Protein AF-A0A3P7JJQ9-F1 (afdb_monomer)

Solvent-accessible surface area (backbone atoms only — not comparable to full-atom values): 7949 Å² total; per-residue (Å²): 134,86,80,77,72,86,76,79,72,86,82,55,101,64,44,62,43,69,58,76,64,72,51,74,69,68,49,65,82,84,61,69,55,42,65,50,79,58,50,71,45,66,34,44,52,58,37,65,70,33,50,56,73,70,51,25,70,28,27,28,33,42,35,43,26,42,25,43,27,50,48,69,66,74,40,22,61,24,64,25,49,46,30,27,35,44,35,40,25,38,24,44,27,41,55,60,54,66,60,49,40,66,70,32,63,13,21,71,52,24,41,33,42,33,36,22,57,34,51,64,46,75,81,38,54,70,58,65,62,30,54,63,54,32,71,54,45,42,73,93,40,50,34,65,58,76,129

Foldseek 3Di:
DDDDDPDPPPPDPADEQAPPPVCVVVPPPDDQPAEDADEQDAHQAYDQVSDDDRQLVRYAYYHHHHYAHQAQHPHNQLSNQRHAEYAHEQYAHAAQPLCSNVSRNCLQRHQAYAHENYNYDVVRCPNVSSNVSNVNHDPVRYHNYDD

Nearest PDB structures (foldseek):
  8wvu-assembly1_A  TM=7.953E-01  e=1.417E-03  Homo sapiens
  1sq0-assembly1_B  TM=8.381E-01  e=1.220E-02  Homo sapiens
  6nig-assembly1_B  TM=8.076E-01  e=3.685E-02  Homo sapiens
  2xot-assembly1_B  TM=7.564E-01  e=2.755E-02  Mus musculus
  6nig-assembly1_A  TM=8.019E-01  e=1.250E-01  Homo sapiens

Organism: Strongylus vulgaris (NCBI:txid40348)

Secondary structure (DSSP, 8-state):
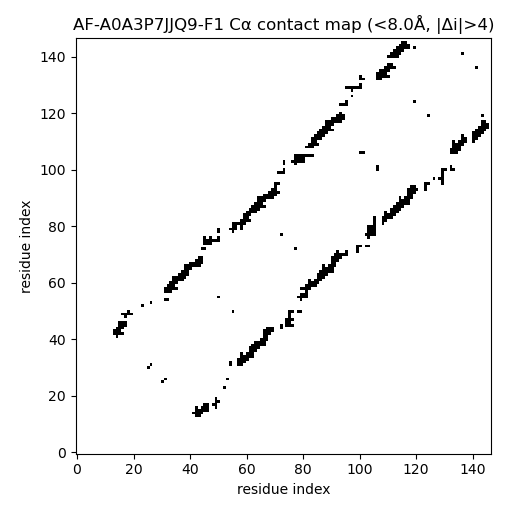---------TTSS--EE---S-HHHHSTTS----EEE-TTS---EE-TTSS-TTHHHH--EEE--SS---S---SSGGG-TT--EEE-TTS------TTTTTT-TTTTT--EEE-TTS---GGGGS-GGGGTT-TT--GGGEE-S--

Structure (mmCIF, N/CA/C/O backbone):
data_AF-A0A3P7JJQ9-F1
#
_entry.id   AF-A0A3P7JJQ9-F1
#
loop_
_atom_site.group_PDB
_atom_site.id
_atom_site.type_symbol
_atom_site.label_atom_id
_atom_site.label_alt_id
_atom_site.label_comp_id
_atom_site.label_asym_id
_atom_site.label_entity_id
_atom_site.label_seq_id
_atom_site.pdbx_PDB_ins_code
_atom_site.Cartn_x
_atom_site.Cartn_y
_atom_site.Cartn_z
_atom_site.occupancy
_atom_site.B_iso_or_equiv
_atom_site.auth_seq_id
_atom_site.auth_comp_id
_atom_site.auth_asym_id
_atom_site.auth_atom_id
_atom_site.pdbx_PDB_model_num
ATOM 1 N N . MET A 1 1 ? -21.388 35.802 3.018 1.00 39.97 1 MET A N 1
ATOM 2 C CA . MET A 1 1 ? -19.991 35.361 2.848 1.00 39.97 1 MET A CA 1
ATOM 3 C C . MET A 1 1 ? -20.098 34.037 2.115 1.00 39.97 1 MET A C 1
ATOM 5 O O . MET A 1 1 ? -20.552 33.072 2.714 1.00 39.97 1 MET A O 1
ATOM 9 N N . GLU A 1 2 ? -19.934 34.063 0.793 1.00 31.53 2 GLU A N 1
ATOM 10 C CA . GLU A 1 2 ? -20.119 32.886 -0.066 1.00 31.53 2 GLU A CA 1
ATOM 11 C C . GLU A 1 2 ? -19.040 31.851 0.246 1.00 31.53 2 GLU A C 1
ATOM 13 O O . GLU A 1 2 ? -17.850 32.157 0.233 1.00 31.53 2 GLU A O 1
ATOM 18 N N . LEU A 1 3 ? -19.472 30.635 0.571 1.00 31.16 3 LEU A N 1
ATOM 19 C CA . LEU A 1 3 ? -18.601 29.474 0.659 1.00 31.16 3 LEU A CA 1
ATOM 20 C C . LEU A 1 3 ? -18.383 28.989 -0.774 1.00 31.16 3 LEU A C 1
ATOM 22 O O . LEU A 1 3 ? -19.272 28.378 -1.365 1.00 31.16 3 LEU A O 1
ATOM 26 N N . THR A 1 4 ? -17.227 29.298 -1.351 1.00 34.28 4 THR A N 1
ATOM 27 C CA . THR A 1 4 ? -16.803 28.721 -2.628 1.00 34.28 4 THR A CA 1
ATOM 28 C C . THR A 1 4 ? -16.591 27.222 -2.429 1.00 34.28 4 THR A C 1
ATOM 30 O O . THR A 1 4 ? -15.776 26.815 -1.599 1.00 34.28 4 THR A O 1
ATOM 33 N N . GLN A 1 5 ? -17.357 26.402 -3.152 1.00 32.19 5 GLN A N 1
ATOM 34 C CA . GLN A 1 5 ? -17.098 24.966 -3.268 1.00 32.19 5 GLN A CA 1
ATOM 35 C C . GLN A 1 5 ? -15.655 24.747 -3.755 1.00 32.19 5 GLN A C 1
ATOM 37 O O . GLN A 1 5 ? -15.183 25.541 -4.570 1.00 32.19 5 GLN A O 1
ATOM 42 N N . PRO A 1 6 ? -14.947 23.700 -3.295 1.00 40.69 6 PRO A N 1
ATOM 43 C CA . PRO A 1 6 ? -13.678 23.333 -3.906 1.00 40.69 6 PRO A CA 1
ATOM 44 C C . PRO A 1 6 ? -13.944 22.925 -5.361 1.00 40.69 6 PRO A C 1
ATOM 46 O O . PRO A 1 6 ? -14.633 21.936 -5.622 1.00 40.69 6 PRO A O 1
ATOM 49 N N . GLU A 1 7 ? -13.453 23.732 -6.302 1.00 36.56 7 GLU A N 1
ATOM 50 C CA . GLU A 1 7 ? -13.439 23.403 -7.724 1.00 36.56 7 GLU A CA 1
ATOM 51 C C . GLU A 1 7 ? -12.550 22.172 -7.927 1.00 36.56 7 GLU A C 1
ATOM 53 O O . GLU A 1 7 ? -11.353 22.192 -7.652 1.00 36.56 7 GLU A O 1
ATOM 58 N N . LEU A 1 8 ? -13.152 21.083 -8.407 1.00 42.22 8 LEU A N 1
ATOM 59 C CA . LEU A 1 8 ? -12.417 20.005 -9.054 1.00 42.22 8 LEU A CA 1
ATOM 60 C C . LEU A 1 8 ? -11.794 20.606 -10.317 1.00 42.22 8 LEU A C 1
ATOM 62 O O . LEU A 1 8 ? -12.509 20.845 -11.291 1.00 42.22 8 LEU A O 1
ATOM 66 N N . ASP A 1 9 ? -10.490 20.880 -10.292 1.00 41.31 9 ASP A N 1
ATOM 67 C CA . ASP A 1 9 ? -9.759 21.348 -11.468 1.00 41.31 9 ASP A CA 1
ATOM 68 C C . ASP A 1 9 ? -9.730 20.227 -12.519 1.00 41.31 9 ASP A C 1
ATOM 70 O O . ASP A 1 9 ? -8.882 19.332 -12.523 1.00 41.31 9 ASP A O 1
ATOM 74 N N . ALA A 1 10 ? -10.735 20.239 -13.391 1.00 42.50 10 ALA A N 1
ATOM 75 C CA . ALA A 1 10 ? -10.948 19.256 -14.444 1.00 42.50 10 ALA A CA 1
ATOM 76 C C . ALA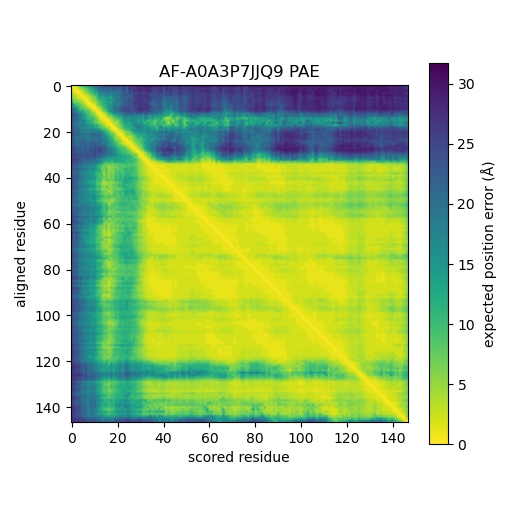 A 1 10 ? -9.936 19.377 -15.603 1.00 42.50 10 ALA A C 1
ATOM 78 O O . ALA A 1 10 ? -10.091 18.676 -16.602 1.00 42.50 10 ALA A O 1
ATOM 79 N N . ASN A 1 11 ? -8.918 20.242 -15.488 1.00 36.38 11 ASN A N 1
ATOM 80 C CA . ASN A 1 11 ? -7.997 20.583 -16.576 1.00 36.38 11 ASN A CA 1
ATOM 81 C C . ASN A 1 11 ? -6.523 20.218 -16.338 1.00 36.38 11 ASN A C 1
ATOM 83 O O . ASN A 1 11 ? -5.662 20.653 -17.103 1.00 36.38 11 ASN A O 1
ATOM 87 N N . SER A 1 12 ? -6.206 19.368 -15.359 1.00 46.06 12 SER A N 1
ATOM 88 C CA . SER A 1 12 ? -4.910 18.682 -15.342 1.00 46.06 12 SER A CA 1
ATOM 89 C C . SER A 1 12 ? -5.113 17.195 -15.622 1.00 46.06 12 SER A C 1
ATOM 91 O O . SER A 1 12 ? -5.907 16.528 -14.964 1.00 46.06 12 SER A O 1
ATOM 93 N N . ASP A 1 13 ? -4.376 16.641 -16.588 1.00 49.84 13 ASP A N 1
ATOM 94 C CA . ASP A 1 13 ? -4.391 15.208 -16.939 1.00 49.84 13 ASP A CA 1
ATOM 95 C C . ASP A 1 13 ? -3.979 14.278 -15.769 1.00 49.84 13 ASP A C 1
ATOM 97 O O . ASP A 1 13 ? -3.879 13.059 -15.932 1.00 49.84 13 ASP A O 1
ATOM 101 N N . THR A 1 14 ? -3.735 14.831 -14.576 1.00 48.91 14 THR A N 1
ATOM 102 C CA . THR A 1 14 ? -3.292 14.137 -13.369 1.00 48.91 14 THR A CA 1
ATOM 103 C C . THR A 1 14 ? -4.363 14.266 -12.284 1.00 48.91 14 THR A C 1
ATOM 105 O O . THR A 1 14 ? -4.425 15.265 -11.578 1.00 48.91 14 THR A O 1
ATOM 108 N N . GLN A 1 15 ? -5.201 13.240 -12.103 1.00 56.25 15 GLN A N 1
ATOM 109 C CA . GLN A 1 15 ? -6.069 13.176 -10.923 1.00 56.25 15 GLN A CA 1
ATOM 110 C C . GLN A 1 15 ? -5.233 12.834 -9.682 1.00 56.25 15 GLN A C 1
ATOM 112 O O . GLN A 1 15 ? -4.649 11.745 -9.595 1.00 56.25 15 GLN A O 1
ATOM 117 N N . PHE A 1 16 ? -5.207 13.754 -8.720 1.00 54.91 16 PHE A N 1
ATOM 118 C CA . PHE A 1 16 ? -4.694 13.534 -7.371 1.00 54.91 16 PHE A CA 1
ATOM 119 C C . PHE A 1 16 ? -5.842 13.114 -6.456 1.00 54.91 16 PHE A C 1
ATOM 121 O O . PHE A 1 16 ? -6.969 13.596 -6.581 1.00 54.91 16 PHE A O 1
ATOM 128 N N . LEU A 1 17 ? -5.563 12.217 -5.511 1.00 59.94 17 LEU A N 1
ATOM 129 C CA . LEU A 1 17 ? -6.495 11.988 -4.416 1.00 59.94 17 LEU A CA 1
ATOM 130 C C . LEU A 1 17 ? -6.377 13.147 -3.423 1.00 59.94 17 LEU A C 1
ATOM 132 O O . LEU A 1 17 ? -5.509 13.122 -2.555 1.00 59.94 17 LEU A O 1
ATOM 136 N N . GLU A 1 18 ? -7.280 14.116 -3.509 1.00 52.38 18 GLU A N 1
ATOM 137 C CA . GLU A 1 18 ? -7.574 15.013 -2.396 1.00 52.38 18 GLU A CA 1
ATOM 138 C C . GLU A 1 18 ? -8.748 14.436 -1.608 1.00 52.38 18 GLU A C 1
ATOM 140 O O . GLU A 1 18 ? -9.910 14.575 -1.995 1.00 52.38 18 GLU A O 1
ATOM 145 N N . VAL A 1 19 ? -8.488 13.803 -0.462 1.00 53.62 19 VAL A N 1
ATOM 146 C CA . VAL A 1 19 ? -9.564 13.560 0.512 1.00 53.62 19 VAL A CA 1
ATOM 147 C C . VAL A 1 19 ? -9.815 14.865 1.278 1.00 53.62 19 VAL A C 1
ATOM 149 O O . VAL A 1 19 ? -9.681 14.940 2.494 1.00 53.62 19 VAL A O 1
ATOM 152 N N . SER A 1 20 ? -10.209 15.910 0.546 1.00 39.38 20 SER A N 1
ATOM 153 C CA . SER A 1 20 ? -10.809 17.140 1.081 1.00 39.38 20 SER A CA 1
ATOM 154 C C . SER A 1 20 ? -12.303 16.944 1.358 1.00 39.38 20 SER A C 1
ATOM 156 O O . SER A 1 20 ? -13.061 17.905 1.489 1.00 39.38 20 SER A O 1
ATOM 158 N N . LEU A 1 21 ? -12.759 15.688 1.458 1.00 42.97 21 LEU A N 1
ATOM 159 C CA . LEU A 1 21 ? -14.057 15.402 2.043 1.00 42.97 21 LEU A CA 1
ATOM 160 C C . LEU A 1 21 ? -14.053 16.019 3.439 1.00 42.97 21 LEU A C 1
ATOM 162 O O . LEU A 1 21 ? -13.103 15.862 4.205 1.00 42.97 21 LEU A O 1
ATOM 166 N N . ASN A 1 22 ? -15.129 16.716 3.772 1.00 38.44 22 ASN A N 1
ATOM 167 C CA . ASN A 1 22 ? -15.387 17.300 5.081 1.00 38.44 22 ASN A CA 1
ATOM 168 C C . ASN A 1 22 ? -15.622 16.182 6.131 1.00 38.44 22 ASN A C 1
ATOM 170 O O . ASN A 1 22 ? -16.574 16.210 6.903 1.00 38.44 22 ASN A O 1
ATOM 174 N N . VAL A 1 23 ? -14.770 15.143 6.157 1.00 47.34 23 VAL A N 1
ATOM 175 C CA . VAL A 1 23 ? -14.855 13.975 7.043 1.00 47.34 23 VAL A CA 1
ATOM 176 C C . VAL A 1 23 ? -14.715 14.403 8.502 1.00 47.34 23 VAL A C 1
ATOM 178 O O . VAL A 1 23 ? -15.157 13.684 9.388 1.00 47.34 23 VAL A O 1
ATOM 181 N N . LYS A 1 24 ? -14.180 15.605 8.771 1.00 45.78 24 LYS A N 1
ATOM 182 C CA . LYS A 1 24 ? -14.221 16.217 10.105 1.00 45.78 24 LYS A CA 1
ATOM 183 C C . LYS A 1 24 ? -15.630 16.218 10.694 1.00 45.78 24 LYS A C 1
ATOM 185 O O . LYS A 1 24 ? -15.736 15.995 11.889 1.00 45.78 24 LYS A O 1
ATOM 190 N N . GLU A 1 25 ? -16.672 16.404 9.883 1.00 44.38 25 GLU A N 1
ATOM 191 C CA . GLU A 1 25 ? -18.066 16.462 10.341 1.00 44.38 25 GLU A CA 1
ATOM 192 C C . GLU A 1 25 ? -18.667 15.066 10.591 1.00 44.38 25 GLU A C 1
ATOM 194 O O . GLU A 1 25 ? -19.460 14.890 11.509 1.00 44.38 25 GLU A O 1
ATOM 199 N N . TYR A 1 26 ? -18.208 14.045 9.856 1.00 43.44 26 TYR A N 1
ATOM 200 C CA . TYR A 1 26 ? -18.639 12.647 10.021 1.00 43.44 26 TYR A CA 1
ATOM 201 C C . TYR A 1 26 ? -17.835 11.862 11.067 1.00 43.44 26 TYR A C 1
ATOM 203 O O . TYR A 1 26 ? -18.270 10.794 11.496 1.00 43.44 26 TYR A O 1
ATOM 211 N N . ILE A 1 27 ? -16.668 12.365 11.484 1.00 48.91 27 ILE A N 1
ATOM 212 C CA . ILE A 1 27 ? -15.853 11.735 12.533 1.00 48.91 27 ILE A CA 1
ATOM 213 C C . ILE A 1 27 ? -16.138 12.331 13.922 1.00 48.91 27 ILE A C 1
ATOM 215 O O . ILE A 1 27 ? -15.679 11.805 14.941 1.00 48.91 27 ILE A O 1
ATOM 219 N N . VAL A 1 28 ? -16.951 13.389 14.017 1.00 47.81 28 VAL A N 1
ATOM 220 C CA . VAL A 1 28 ? -17.455 13.815 15.325 1.00 4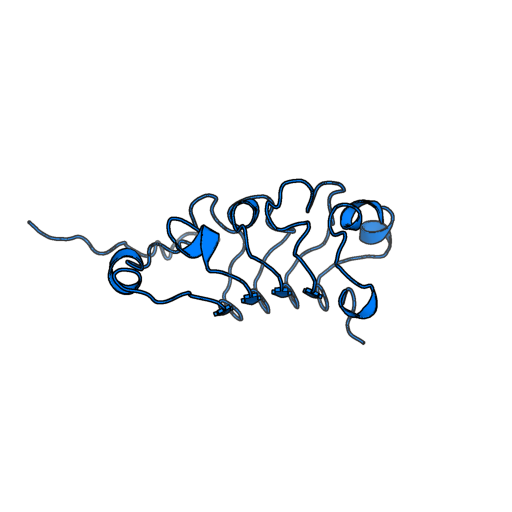7.81 28 VAL A CA 1
ATOM 221 C C . VAL A 1 28 ? -18.450 12.753 15.812 1.00 47.81 28 VAL A C 1
ATOM 223 O O . VAL A 1 28 ? -19.529 12.604 15.256 1.00 47.81 28 VAL A O 1
ATOM 226 N N . ALA A 1 29 ? -18.047 12.023 16.858 1.00 46.28 29 ALA A N 1
ATOM 227 C CA . ALA A 1 29 ? -18.762 10.947 17.558 1.00 46.28 29 ALA A CA 1
ATOM 228 C C . ALA A 1 29 ? -18.650 9.519 16.969 1.00 46.28 29 ALA A C 1
ATOM 230 O O . ALA A 1 29 ? -19.626 8.906 16.553 1.00 46.28 29 ALA A O 1
ATOM 231 N N . GLY A 1 30 ? -17.456 8.919 17.075 1.00 50.09 30 GLY A N 1
ATOM 232 C CA . GLY A 1 30 ? -17.346 7.477 17.363 1.00 50.09 30 GLY A CA 1
ATOM 233 C C . GLY A 1 30 ? -17.274 6.501 16.184 1.00 50.09 30 GLY A C 1
ATOM 234 O O . GLY A 1 30 ? -17.251 5.295 16.423 1.00 50.09 30 GLY A O 1
ATOM 235 N N . PHE A 1 31 ? -17.186 6.968 14.937 1.00 52.66 31 PHE A N 1
ATOM 236 C CA . PHE A 1 31 ? -17.045 6.075 13.783 1.00 52.66 31 PHE A CA 1
ATOM 237 C C . PHE A 1 31 ? -15.577 5.853 13.400 1.00 52.66 31 PHE A C 1
ATOM 239 O O . PHE A 1 31 ? -14.876 6.756 12.947 1.00 52.66 31 PHE A O 1
ATOM 246 N N . THR A 1 32 ? -15.107 4.616 13.562 1.00 62.28 32 THR A N 1
ATOM 247 C CA . THR A 1 32 ? -13.830 4.137 13.022 1.00 62.28 32 THR A CA 1
ATOM 248 C C . THR A 1 32 ? -14.032 3.764 11.552 1.00 62.28 32 THR A C 1
ATOM 250 O O . THR A 1 32 ? -14.723 2.789 11.252 1.00 62.28 32 THR A O 1
ATOM 253 N N . ILE A 1 33 ? -13.439 4.509 10.615 1.00 65.25 33 ILE A N 1
ATOM 254 C CA . ILE A 1 33 ? -13.436 4.108 9.201 1.00 65.25 33 ILE A CA 1
ATOM 255 C C . ILE A 1 33 ? -12.391 3.009 9.033 1.00 65.25 33 ILE A C 1
ATOM 257 O O . ILE A 1 33 ? -11.216 3.281 8.837 1.00 65.25 33 ILE A O 1
ATOM 261 N N . LEU A 1 34 ? -12.828 1.755 9.123 1.00 84.19 34 LEU A N 1
ATOM 262 C CA . LEU A 1 34 ? -11.940 0.595 9.023 1.00 84.19 34 LEU A CA 1
ATOM 263 C C . LEU A 1 34 ? -11.510 0.306 7.584 1.00 84.19 34 LEU A C 1
ATOM 265 O O . LEU A 1 34 ? -10.416 -0.206 7.365 1.00 84.19 34 LEU A O 1
ATOM 269 N N . ARG A 1 35 ? -12.356 0.619 6.600 1.00 89.94 35 ARG A N 1
ATOM 270 C CA . ARG A 1 35 ? -12.100 0.332 5.188 1.00 89.94 35 ARG A CA 1
ATOM 271 C C . ARG A 1 35 ? -12.468 1.523 4.317 1.00 89.94 35 ARG A C 1
ATOM 273 O O . ARG A 1 35 ? -13.590 2.013 4.398 1.00 89.94 35 ARG A O 1
ATOM 280 N N . LEU A 1 36 ? -11.548 1.919 3.444 1.00 88.75 36 LEU A N 1
ATOM 281 C CA . LEU A 1 36 ? -11.764 2.926 2.412 1.00 88.75 36 LEU A CA 1
ATOM 282 C C . LEU A 1 36 ? -11.596 2.285 1.034 1.00 88.75 36 LEU A C 1
ATOM 284 O O . LEU A 1 36 ? -10.620 1.576 0.779 1.00 88.75 36 LEU A O 1
ATOM 288 N N . VAL A 1 37 ? -12.568 2.525 0.156 1.00 90.38 37 VAL A N 1
ATOM 289 C CA . VAL A 1 37 ? -12.613 1.966 -1.196 1.00 90.38 37 VAL A CA 1
ATOM 290 C C . VAL A 1 37 ? -12.550 3.105 -2.205 1.00 90.38 37 VAL A C 1
ATOM 292 O O . VAL A 1 37 ? -13.459 3.925 -2.267 1.00 90.38 37 VAL A O 1
ATOM 295 N N . LEU A 1 38 ? -11.458 3.151 -2.967 1.00 91.25 38 LEU A N 1
ATOM 296 C CA . LEU A 1 38 ? -11.149 4.154 -3.993 1.00 91.25 38 LEU A CA 1
ATOM 297 C C . LEU A 1 38 ? -10.777 3.484 -5.324 1.00 91.25 38 LEU A C 1
ATOM 299 O O . LEU A 1 38 ? -10.054 4.053 -6.148 1.00 91.25 38 LEU A O 1
ATOM 303 N N . ASN A 1 39 ? -11.226 2.248 -5.530 1.00 91.50 39 ASN A N 1
ATOM 304 C CA . ASN A 1 39 ? -10.924 1.498 -6.736 1.00 91.50 39 ASN A CA 1
ATOM 305 C C . ASN A 1 39 ? -11.660 2.054 -7.963 1.00 91.50 39 ASN A C 1
ATOM 307 O O . ASN A 1 39 ? -12.702 2.694 -7.830 1.00 91.50 39 ASN A O 1
ATOM 311 N N . ARG A 1 40 ? -11.138 1.762 -9.162 1.00 91.94 40 ARG A N 1
ATOM 312 C CA . ARG A 1 40 ? -11.717 2.192 -10.453 1.00 91.94 40 ARG A CA 1
ATOM 313 C C . ARG A 1 40 ? -11.822 3.712 -10.608 1.00 91.94 40 ARG A C 1
ATOM 315 O O . ARG A 1 40 ? -12.775 4.213 -11.200 1.00 91.94 40 ARG A O 1
ATOM 322 N N . ASN A 1 41 ? -10.827 4.425 -10.095 1.00 89.88 41 ASN A N 1
ATOM 323 C CA . ASN A 1 41 ? -10.615 5.841 -10.382 1.00 89.88 41 ASN A CA 1
ATOM 324 C C . ASN A 1 41 ? -9.429 5.995 -11.346 1.00 89.88 41 ASN A C 1
ATOM 326 O O . ASN A 1 41 ? -8.909 5.013 -11.878 1.00 89.88 41 ASN A O 1
ATOM 330 N N . THR A 1 42 ? -8.999 7.230 -11.611 1.00 93.25 42 THR A N 1
ATOM 331 C CA . THR A 1 42 ? -7.842 7.480 -12.487 1.00 93.25 42 THR A CA 1
ATOM 332 C C . THR A 1 42 ? -6.626 8.024 -11.741 1.00 93.25 42 THR A C 1
ATOM 334 O O . THR A 1 42 ? -5.750 8.629 -12.359 1.00 93.25 42 THR A O 1
ATOM 337 N N . LEU A 1 43 ? -6.540 7.748 -10.432 1.00 91.94 43 LEU A N 1
ATOM 338 C CA . LEU A 1 43 ? -5.496 8.259 -9.541 1.00 91.94 43 LEU A CA 1
ATOM 339 C C . LEU A 1 43 ? -4.104 7.885 -10.049 1.00 91.94 43 LEU A C 1
ATOM 341 O O . LEU A 1 43 ? -3.814 6.707 -10.269 1.00 91.94 43 LEU A O 1
ATOM 345 N N . GLN A 1 44 ? -3.242 8.884 -10.209 1.00 93.38 44 GLN A N 1
ATOM 346 C CA . GLN A 1 44 ? -1.845 8.694 -10.626 1.00 93.38 44 GLN A CA 1
ATOM 347 C C . GLN A 1 44 ? -0.868 8.817 -9.453 1.00 93.38 44 GLN A C 1
ATOM 349 O O . GLN A 1 44 ? 0.224 8.245 -9.481 1.00 93.38 44 GLN A O 1
ATOM 354 N N . SER A 1 45 ? -1.294 9.508 -8.399 1.00 89.81 45 SER A N 1
ATOM 355 C CA . SER A 1 45 ? -0.543 9.785 -7.180 1.00 89.81 45 SER A CA 1
ATOM 356 C C . SER A 1 45 ? -1.501 9.959 -5.996 1.00 89.81 45 SER A C 1
ATOM 358 O O . SER A 1 45 ? -2.720 10.076 -6.154 1.00 89.81 45 SER A O 1
ATOM 360 N N . ILE A 1 46 ? -0.937 9.948 -4.791 1.00 89.25 46 ILE A N 1
ATOM 361 C CA . ILE A 1 46 ? -1.644 10.214 -3.538 1.00 89.25 46 ILE A CA 1
ATOM 362 C C . ILE A 1 46 ? -0.926 11.381 -2.880 1.00 89.25 46 ILE A C 1
ATOM 364 O O . ILE A 1 46 ? 0.286 11.305 -2.691 1.00 89.25 46 ILE A O 1
ATOM 368 N N . ASP A 1 47 ? -1.665 12.441 -2.564 1.00 85.56 47 ASP A N 1
ATOM 369 C CA . ASP A 1 47 ? -1.099 13.620 -1.916 1.00 85.56 47 ASP A CA 1
ATOM 370 C C . ASP A 1 47 ? -0.665 13.323 -0.467 1.00 85.56 47 ASP A C 1
ATOM 372 O O . ASP A 1 47 ? -1.264 12.506 0.241 1.00 85.56 47 ASP A O 1
ATOM 376 N N . ASP A 1 48 ? 0.367 14.018 0.002 1.00 83.94 48 ASP A N 1
ATOM 377 C CA . ASP A 1 48 ? 0.935 13.876 1.345 1.00 83.94 48 ASP A CA 1
ATOM 378 C C . ASP A 1 48 ? -0.077 14.174 2.466 1.00 83.94 48 ASP A C 1
ATOM 380 O O . ASP A 1 48 ? 0.039 13.640 3.578 1.00 83.94 48 ASP A O 1
ATOM 384 N N . GLN A 1 49 ? -1.069 15.021 2.180 1.00 80.81 49 GLN A N 1
ATOM 385 C CA . GLN A 1 49 ? -2.158 15.406 3.077 1.00 80.81 49 GLN A CA 1
ATOM 386 C C . GLN A 1 49 ? -3.491 14.729 2.736 1.00 80.81 49 GLN A C 1
ATOM 388 O O . GLN A 1 49 ? -4.490 14.997 3.415 1.00 80.81 49 GLN A O 1
ATOM 393 N N . ALA A 1 50 ? -3.506 13.802 1.766 1.00 83.50 50 ALA A N 1
ATOM 394 C CA . ALA A 1 50 ? -4.694 13.033 1.392 1.00 83.50 50 ALA A CA 1
ATOM 395 C C . ALA A 1 50 ? -5.293 12.267 2.578 1.00 83.50 50 ALA A C 1
ATOM 397 O O . ALA A 1 50 ? -6.488 12.013 2.609 1.00 83.50 50 ALA A O 1
ATOM 398 N N . PHE A 1 51 ? -4.487 11.905 3.578 1.00 84.94 51 PHE A N 1
ATOM 399 C CA . PHE A 1 51 ? -4.968 11.299 4.815 1.00 84.94 51 PHE A CA 1
ATOM 400 C C . PHE A 1 51 ? -4.576 12.178 5.997 1.00 84.94 51 PHE A C 1
ATOM 402 O O . PHE A 1 51 ? -3.396 12.424 6.249 1.00 84.94 51 PHE A O 1
ATOM 409 N N . ASN A 1 52 ? -5.572 12.654 6.742 1.00 79.81 52 ASN A N 1
ATOM 410 C CA . ASN A 1 52 ? -5.363 13.496 7.911 1.00 79.81 52 ASN A CA 1
ATOM 411 C C . ASN A 1 52 ? -6.389 13.201 9.012 1.00 79.81 52 ASN A C 1
ATOM 413 O O . ASN A 1 52 ? -7.392 12.511 8.809 1.00 79.81 52 ASN A O 1
ATOM 417 N N . GLY A 1 53 ? -6.099 13.711 10.210 1.00 81.88 53 GLY A N 1
ATOM 418 C CA . GLY A 1 53 ? -6.985 13.572 11.356 1.00 81.88 53 GLY A CA 1
ATOM 419 C C . GLY A 1 53 ? -7.239 12.103 11.726 1.00 81.88 53 GLY A C 1
ATOM 420 O O . GLY A 1 53 ? -6.319 11.288 11.662 1.00 81.88 53 GLY A O 1
ATOM 421 N N . PRO A 1 54 ? -8.474 11.738 12.102 1.00 80.25 54 PRO A N 1
ATOM 422 C CA . PRO A 1 54 ? -8.766 10.406 12.635 1.00 80.25 54 PRO A CA 1
ATOM 423 C C . PRO A 1 54 ? -8.622 9.257 11.627 1.00 80.25 54 PRO A C 1
ATOM 425 O O . PRO A 1 54 ? -8.562 8.096 12.032 1.00 80.25 54 PRO A O 1
ATOM 428 N N . LEU A 1 55 ? -8.557 9.540 10.319 1.00 81.25 55 LEU A N 1
ATOM 429 C CA . LEU A 1 55 ? -8.272 8.517 9.305 1.00 81.25 55 LEU A CA 1
ATOM 430 C C . LEU A 1 55 ? -6.895 7.875 9.516 1.00 81.25 55 LEU A C 1
ATOM 432 O O . LEU A 1 55 ? -6.739 6.684 9.253 1.00 81.25 55 LEU A O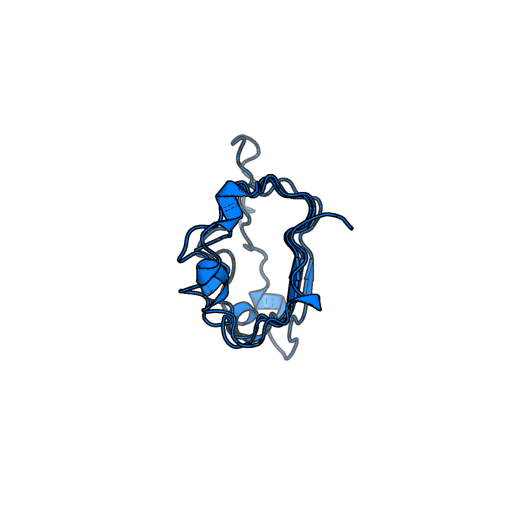 1
ATOM 436 N N . LEU A 1 56 ? -5.930 8.636 10.049 1.00 88.12 56 LEU A N 1
ATOM 437 C CA . LEU A 1 56 ? -4.582 8.143 10.348 1.00 88.12 56 LEU A CA 1
ATOM 438 C C . LEU A 1 56 ? -4.599 6.972 11.336 1.00 88.12 56 LEU A C 1
ATOM 440 O O . LEU A 1 56 ? -3.795 6.050 11.211 1.00 88.12 56 LEU A O 1
ATOM 444 N N . ASP A 1 57 ? -5.537 7.001 12.283 1.00 88.06 57 ASP A N 1
ATOM 445 C CA . ASP A 1 57 ? -5.635 6.026 13.368 1.00 88.06 57 ASP A CA 1
ATOM 446 C C . ASP A 1 57 ? -6.752 4.995 13.156 1.00 88.06 57 ASP A C 1
ATOM 448 O O . ASP A 1 57 ? -6.774 3.976 13.840 1.00 88.06 57 ASP A O 1
ATOM 452 N N . SER A 1 58 ? -7.674 5.211 12.217 1.00 86.81 58 SER A N 1
ATOM 453 C CA . SER A 1 58 ? -8.821 4.312 12.014 1.00 86.81 58 SER A CA 1
ATOM 454 C C . SER A 1 58 ? -8.701 3.392 10.803 1.00 86.81 58 SER A C 1
ATOM 456 O O . SER A 1 58 ? -9.264 2.296 10.835 1.00 86.81 58 SER A O 1
ATOM 458 N N . LEU A 1 59 ? -7.971 3.797 9.759 1.00 90.44 59 LEU A N 1
ATOM 459 C CA . LEU A 1 59 ? -7.970 3.076 8.490 1.00 90.44 59 LEU A CA 1
ATOM 460 C C . LEU A 1 59 ? -7.153 1.781 8.558 1.00 90.44 59 LEU A C 1
ATOM 462 O O . LEU A 1 59 ? -5.940 1.804 8.756 1.00 90.44 59 LEU A O 1
ATOM 466 N N . VAL A 1 60 ? -7.831 0.650 8.343 1.00 93.19 60 VAL A N 1
ATOM 467 C CA . VAL A 1 60 ? -7.261 -0.706 8.398 1.00 93.19 60 VAL A CA 1
ATOM 468 C C . VAL A 1 60 ? -7.119 -1.328 7.010 1.00 93.19 60 VAL A C 1
ATOM 470 O O . VAL A 1 60 ? -6.167 -2.068 6.750 1.00 93.19 60 VAL A O 1
ATOM 473 N N . GLU A 1 61 ? -8.039 -1.038 6.097 1.00 95.12 61 GLU A N 1
ATOM 474 C CA . GLU A 1 61 ? -8.041 -1.577 4.740 1.00 95.12 61 GLU A CA 1
ATOM 475 C C . GLU A 1 61 ? -8.197 -0.460 3.711 1.00 95.12 61 GLU A C 1
ATOM 477 O O . GLU A 1 61 ? -9.146 0.322 3.771 1.00 95.12 61 GLU A O 1
ATOM 482 N N . LEU A 1 62 ? -7.293 -0.419 2.736 1.00 95.31 62 LEU A N 1
ATOM 483 C CA . LEU A 1 62 ? -7.339 0.543 1.643 1.00 95.31 62 LEU A CA 1
ATOM 484 C C . LEU A 1 62 ? -7.353 -0.180 0.299 1.00 95.31 62 LEU A C 1
ATOM 486 O O . LEU A 1 62 ? -6.420 -0.912 -0.043 1.00 95.31 62 LEU A O 1
ATOM 490 N N . ASP A 1 63 ? -8.426 0.037 -0.455 1.00 96.00 63 ASP A N 1
ATOM 491 C CA . ASP A 1 63 ? -8.617 -0.516 -1.791 1.00 96.00 63 ASP A CA 1
ATOM 492 C C . ASP A 1 63 ? -8.374 0.559 -2.859 1.00 96.00 63 ASP A C 1
ATOM 494 O O . ASP A 1 63 ? -9.190 1.461 -3.041 1.00 96.00 63 ASP A O 1
ATOM 498 N N . LEU A 1 64 ? -7.235 0.454 -3.545 1.00 96.19 64 LEU A N 1
ATOM 499 C CA . LEU A 1 64 ? -6.791 1.313 -4.648 1.00 96.19 64 LEU A CA 1
ATOM 500 C C . LEU A 1 64 ? -6.683 0.520 -5.960 1.00 96.19 64 LEU A C 1
ATOM 502 O O . LEU A 1 64 ? -5.947 0.911 -6.871 1.00 96.19 64 LEU A O 1
ATOM 506 N N . ASN A 1 65 ? -7.386 -0.611 -6.067 1.00 96.81 65 ASN A N 1
ATOM 507 C CA . ASN A 1 65 ? -7.373 -1.424 -7.280 1.00 96.81 65 ASN A CA 1
ATOM 508 C C . ASN A 1 65 ? -7.846 -0.622 -8.505 1.00 96.81 65 ASN A C 1
ATOM 510 O O . ASN A 1 65 ? -8.636 0.311 -8.376 1.00 96.81 65 ASN A O 1
ATOM 514 N N . ASP A 1 66 ? -7.411 -1.017 -9.701 1.00 95.94 66 ASP A N 1
ATOM 515 C CA . ASP A 1 66 ? -7.879 -0.429 -10.964 1.00 95.94 66 ASP A CA 1
ATOM 516 C C . ASP A 1 66 ? -7.703 1.112 -11.000 1.00 95.94 66 ASP A C 1
ATOM 518 O O . ASP A 1 66 ? -8.642 1.847 -11.294 1.00 95.94 66 ASP A O 1
ATOM 522 N N . ASN A 1 67 ? -6.509 1.603 -10.649 1.00 94.81 67 ASN A N 1
ATOM 523 C CA . ASN A 1 67 ? -6.101 3.012 -10.760 1.00 94.81 67 ASN A CA 1
ATOM 524 C C . ASN A 1 67 ? -4.879 3.146 -11.697 1.00 94.81 67 ASN A C 1
ATOM 526 O O . ASN A 1 67 ? -4.486 2.198 -12.380 1.00 94.81 67 ASN A O 1
ATOM 530 N N . ASN A 1 68 ? -4.261 4.327 -11.767 1.00 96.19 68 ASN A N 1
ATOM 531 C CA . ASN A 1 68 ? -3.127 4.619 -12.647 1.00 96.19 68 ASN A CA 1
ATOM 532 C C . ASN A 1 68 ? -1.800 4.837 -11.895 1.00 96.19 68 ASN A C 1
ATOM 534 O O . ASN A 1 68 ? -0.888 5.445 -12.456 1.00 96.19 68 ASN A O 1
ATOM 538 N N . LEU A 1 69 ? -1.660 4.334 -10.662 1.00 95.62 69 LEU A N 1
ATOM 539 C CA . LEU A 1 69 ? -0.461 4.544 -9.841 1.00 95.62 69 LEU A CA 1
ATOM 540 C C . LEU A 1 69 ? 0.772 3.928 -10.517 1.00 95.62 69 LEU A C 1
ATOM 542 O O . LEU A 1 69 ? 0.791 2.734 -10.815 1.00 95.62 69 LEU A O 1
ATOM 546 N N . GLY A 1 70 ? 1.802 4.740 -10.766 1.00 94.50 70 GLY A N 1
ATOM 547 C CA . GLY A 1 70 ? 3.045 4.307 -11.424 1.00 94.50 70 GLY A CA 1
ATOM 548 C C . GLY A 1 70 ? 4.089 3.698 -10.482 1.00 94.50 70 GLY A C 1
ATOM 549 O O . GLY A 1 70 ? 5.020 3.035 -10.935 1.00 94.50 70 GLY A O 1
ATOM 550 N N . GLN A 1 71 ? 3.926 3.899 -9.176 1.00 93.75 71 GLN A N 1
ATOM 551 C CA . GLN A 1 71 ? 4.837 3.443 -8.128 1.00 93.75 71 GLN A CA 1
ATOM 552 C C . GLN A 1 71 ? 4.063 3.168 -6.835 1.00 93.75 71 GLN A C 1
ATOM 554 O O . GLN A 1 71 ? 2.924 3.614 -6.682 1.00 93.75 71 GLN A O 1
ATOM 559 N N . ILE A 1 72 ? 4.683 2.450 -5.895 1.00 94.62 72 ILE A N 1
ATOM 560 C CA . ILE A 1 72 ? 4.161 2.356 -4.525 1.00 94.62 72 ILE A CA 1
ATOM 561 C C . ILE A 1 72 ? 4.111 3.775 -3.938 1.00 94.62 72 ILE A C 1
ATOM 563 O O . ILE A 1 72 ? 5.140 4.452 -3.963 1.00 94.62 72 ILE A O 1
ATOM 567 N N . PRO A 1 73 ? 2.969 4.247 -3.405 1.00 93.56 73 PRO A N 1
ATOM 568 C CA . PRO A 1 73 ? 2.907 5.562 -2.777 1.00 93.56 73 PRO A CA 1
ATOM 569 C C . PRO A 1 73 ? 3.869 5.628 -1.585 1.00 93.56 73 PRO A C 1
ATOM 571 O O . PRO A 1 73 ? 3.715 4.886 -0.620 1.00 93.56 73 PRO A O 1
ATOM 574 N N . GLN A 1 74 ? 4.882 6.489 -1.646 1.00 92.00 74 GLN A N 1
ATOM 575 C CA . GLN A 1 74 ? 5.838 6.689 -0.544 1.00 92.00 74 GLN A CA 1
ATOM 576 C C . GLN A 1 74 ? 5.493 7.906 0.321 1.00 92.00 74 GLN A C 1
ATOM 578 O O . GLN A 1 74 ? 6.215 8.230 1.263 1.00 92.00 74 GLN A O 1
ATOM 583 N N . THR A 1 75 ? 4.369 8.549 0.023 1.00 87.88 75 THR A N 1
ATOM 584 C CA . THR A 1 75 ? 3.792 9.654 0.777 1.00 87.88 75 THR A CA 1
ATOM 585 C C . THR A 1 75 ? 2.276 9.467 0.898 1.00 87.88 75 THR A C 1
ATOM 587 O O . THR A 1 75 ? 1.702 8.564 0.279 1.00 87.88 75 THR A O 1
ATOM 590 N N . GLY A 1 76 ? 1.636 10.234 1.786 1.00 86.19 76 GLY A N 1
ATOM 591 C CA . GLY A 1 76 ? 0.208 10.123 2.113 1.00 86.19 76 GLY A CA 1
ATOM 592 C C . GLY A 1 76 ? -0.133 8.865 2.923 1.00 86.19 76 GLY A C 1
ATOM 593 O O . GLY A 1 76 ? -0.538 8.955 4.081 1.00 86.19 76 GLY A O 1
ATOM 594 N N . LEU A 1 77 ? 0.093 7.676 2.350 1.00 93.31 77 LEU A N 1
ATOM 595 C CA . LEU A 1 77 ? -0.186 6.376 2.980 1.00 93.31 77 LEU A CA 1
ATOM 596 C C . LEU A 1 77 ? 0.759 6.031 4.130 1.00 93.31 77 LEU A C 1
ATOM 598 O O . LEU A 1 77 ? 0.389 5.273 5.024 1.00 93.31 77 LEU A O 1
ATOM 602 N N . THR A 1 78 ? 1.972 6.585 4.125 1.00 94.88 78 THR A N 1
ATOM 603 C CA . THR A 1 78 ? 3.011 6.269 5.115 1.00 94.88 78 THR A CA 1
ATOM 604 C C . THR A 1 78 ? 2.604 6.606 6.546 1.00 94.88 78 THR A C 1
ATOM 606 O O . THR A 1 78 ? 3.092 5.970 7.474 1.00 94.88 78 THR A O 1
ATOM 609 N N . ARG A 1 79 ? 1.678 7.556 6.724 1.00 93.69 79 ARG A N 1
ATOM 610 C CA . ARG A 1 79 ? 1.189 8.043 8.024 1.00 93.69 79 ARG A CA 1
ATOM 611 C C . ARG A 1 79 ? 0.023 7.224 8.590 1.00 93.69 79 ARG A C 1
ATOM 613 O O . ARG A 1 79 ? -0.405 7.474 9.713 1.00 93.69 79 ARG A O 1
ATOM 620 N N . LEU A 1 80 ? -0.532 6.286 7.817 1.00 94.06 80 LEU A N 1
ATOM 621 C CA . LEU A 1 80 ? -1.627 5.425 8.265 1.00 94.06 80 LEU A CA 1
ATOM 622 C C . LEU A 1 80 ? -1.083 4.398 9.260 1.00 94.06 80 LEU A C 1
ATOM 624 O O . LEU A 1 80 ? -0.364 3.473 8.873 1.00 94.06 80 LEU A O 1
ATOM 628 N N . ARG A 1 81 ? -1.432 4.555 10.538 1.00 94.31 81 ARG A N 1
ATOM 629 C CA . ARG A 1 81 ? -0.825 3.807 11.652 1.00 94.31 81 ARG A CA 1
ATOM 630 C C . ARG A 1 81 ? -1.357 2.398 11.791 1.00 94.31 81 ARG A C 1
ATOM 632 O O . ARG A 1 81 ? -0.636 1.522 12.243 1.00 94.31 81 ARG A O 1
ATOM 639 N N . ASN A 1 82 ? -2.603 2.183 11.380 1.00 93.94 82 ASN A N 1
ATOM 640 C CA . ASN A 1 82 ? -3.316 0.922 11.567 1.00 93.94 82 ASN A CA 1
ATOM 641 C C . ASN A 1 82 ? -3.614 0.187 10.255 1.00 93.94 82 ASN A C 1
ATOM 643 O O . ASN A 1 82 ? -4.408 -0.752 10.259 1.00 93.94 82 ASN A O 1
ATOM 647 N N . LEU A 1 83 ? -2.973 0.564 9.141 1.00 95.75 83 LEU A N 1
ATOM 648 C CA . LEU A 1 83 ? -3.194 -0.094 7.854 1.00 95.75 83 LEU A CA 1
ATOM 649 C C . LEU A 1 83 ? -2.683 -1.544 7.891 1.00 95.75 83 LEU A C 1
ATOM 651 O O . LEU A 1 83 ? -1.533 -1.822 8.212 1.00 95.75 83 LEU A O 1
ATOM 655 N N . ARG A 1 84 ? -3.550 -2.490 7.538 1.00 95.69 84 ARG A N 1
ATOM 656 C CA . ARG A 1 84 ? -3.263 -3.933 7.554 1.00 95.69 84 ARG A CA 1
ATOM 657 C C . ARG A 1 84 ? -3.392 -4.573 6.182 1.00 95.69 84 ARG A C 1
ATOM 659 O O . ARG A 1 84 ? -2.711 -5.564 5.913 1.00 95.69 84 ARG A O 1
ATOM 666 N N . LYS A 1 85 ? -4.261 -4.036 5.322 1.00 96.62 85 LYS A N 1
ATOM 667 C CA . LYS A 1 85 ? -4.472 -4.547 3.964 1.00 96.62 85 LYS A CA 1
ATOM 668 C C . LYS A 1 85 ? -4.407 -3.414 2.953 1.00 96.62 85 LYS A C 1
ATOM 670 O O . LYS A 1 85 ? -5.162 -2.448 3.059 1.00 96.62 85 LYS A O 1
ATOM 675 N N . LEU A 1 86 ? -3.533 -3.573 1.967 1.00 97.38 86 LEU A N 1
ATOM 676 C CA . LEU A 1 86 ? -3.358 -2.632 0.870 1.00 97.38 86 LEU A CA 1
ATOM 677 C C . LEU A 1 86 ? -3.548 -3.356 -0.464 1.00 97.38 86 LEU A C 1
ATOM 679 O O . LEU A 1 86 ? -2.807 -4.289 -0.793 1.00 97.38 86 LEU A O 1
ATOM 683 N N . TYR A 1 87 ? -4.546 -2.922 -1.229 1.00 97.50 87 TYR A N 1
ATOM 684 C CA . TYR A 1 87 ? -4.848 -3.482 -2.542 1.00 97.50 87 TYR A CA 1
ATOM 685 C C . TYR A 1 87 ? -4.474 -2.483 -3.637 1.00 97.50 87 TYR A C 1
ATOM 687 O O . TYR A 1 87 ? -5.040 -1.399 -3.712 1.00 97.50 87 TYR A O 1
ATOM 695 N N . LEU A 1 88 ? -3.509 -2.859 -4.472 1.00 97.38 88 LEU A N 1
ATOM 696 C CA . LEU A 1 88 ? -2.946 -2.068 -5.569 1.00 97.38 88 LEU A CA 1
ATOM 697 C C . LEU A 1 88 ? -2.996 -2.848 -6.891 1.00 97.38 88 LEU A C 1
ATOM 699 O O . LEU A 1 88 ? -2.217 -2.573 -7.806 1.00 97.38 88 LEU A O 1
ATOM 703 N N . ASN A 1 89 ? -3.885 -3.836 -7.017 1.00 97.12 89 ASN A N 1
ATOM 704 C CA . ASN A 1 89 ? -3.991 -4.623 -8.242 1.00 97.12 89 ASN A CA 1
ATOM 705 C C . ASN A 1 89 ? -4.369 -3.729 -9.423 1.00 97.12 89 ASN A C 1
ATOM 707 O O . ASN A 1 89 ? -5.094 -2.747 -9.258 1.00 97.12 89 ASN A O 1
ATOM 711 N N . ARG A 1 90 ? -3.920 -4.107 -10.622 1.00 96.69 90 ARG A N 1
ATOM 712 C CA . ARG A 1 90 ? -4.272 -3.424 -11.877 1.00 96.69 90 ARG A CA 1
ATOM 713 C C . ARG A 1 90 ? -3.979 -1.920 -11.841 1.00 96.69 90 ARG A C 1
ATOM 715 O O . ARG A 1 90 ? -4.791 -1.110 -12.270 1.00 96.69 90 ARG A O 1
ATOM 722 N N . ASN A 1 91 ? -2.813 -1.569 -11.305 1.00 97.25 91 ASN A N 1
ATOM 723 C CA . ASN A 1 91 ? -2.216 -0.244 -11.432 1.00 97.25 91 ASN A CA 1
ATOM 724 C C . ASN A 1 91 ? -1.115 -0.267 -12.513 1.00 97.25 91 ASN A C 1
ATOM 726 O O . ASN A 1 91 ? -1.012 -1.201 -13.313 1.00 97.25 91 ASN A O 1
ATOM 730 N N . ARG A 1 92 ? -0.289 0.780 -12.584 1.00 96.56 92 ARG A N 1
ATOM 731 C CA . ARG A 1 92 ? 0.810 0.914 -13.554 1.00 96.56 92 ARG A CA 1
ATOM 732 C C . ARG A 1 92 ? 2.187 0.764 -12.899 1.00 96.56 92 ARG A C 1
ATOM 734 O O . ARG A 1 92 ? 3.175 1.193 -13.492 1.00 96.56 92 ARG A O 1
ATOM 741 N N . ILE A 1 93 ? 2.257 0.144 -11.718 1.00 95.06 93 ILE A N 1
ATOM 742 C CA . ILE A 1 93 ? 3.489 0.008 -10.934 1.00 95.06 93 ILE A CA 1
ATOM 743 C C . ILE A 1 93 ? 4.478 -0.852 -11.714 1.00 95.06 93 ILE A C 1
ATOM 745 O O . ILE A 1 93 ? 4.201 -2.013 -12.004 1.00 95.06 93 ILE A O 1
ATOM 749 N N . ASN A 1 94 ? 5.618 -0.278 -12.078 1.00 92.12 94 ASN A N 1
ATOM 750 C CA . ASN A 1 94 ? 6.640 -0.952 -12.884 1.00 92.12 94 ASN A CA 1
ATOM 751 C C . ASN A 1 94 ? 7.932 -1.231 -12.104 1.00 92.12 94 ASN A C 1
ATOM 753 O O . ASN A 1 94 ? 8.734 -2.071 -12.508 1.00 92.12 94 ASN A O 1
ATOM 757 N N . THR A 1 95 ? 8.122 -0.567 -10.968 1.00 87.81 95 THR A N 1
ATOM 758 C CA . THR A 1 95 ? 9.326 -0.642 -10.145 1.00 87.81 95 THR A CA 1
ATOM 759 C C . THR A 1 95 ? 8.949 -0.721 -8.672 1.00 87.81 95 THR A C 1
ATOM 761 O O . THR A 1 95 ? 7.951 -0.147 -8.231 1.00 87.81 95 THR A O 1
ATOM 764 N N . LEU A 1 96 ? 9.755 -1.454 -7.906 1.00 89.62 96 LEU A N 1
ATOM 765 C CA . LEU A 1 96 ? 9.677 -1.517 -6.452 1.00 89.62 96 LEU A CA 1
ATOM 766 C C . LEU A 1 96 ? 11.009 -1.015 -5.899 1.00 89.62 96 LEU A C 1
ATOM 768 O O . LEU A 1 96 ? 11.998 -1.741 -5.890 1.00 89.62 96 LEU A O 1
ATOM 772 N N . ALA A 1 97 ? 11.052 0.248 -5.477 1.00 87.75 97 ALA A N 1
ATOM 773 C CA . ALA A 1 97 ? 12.239 0.791 -4.828 1.00 87.75 97 ALA A CA 1
ATOM 774 C C . ALA A 1 97 ? 12.543 0.004 -3.543 1.00 87.75 97 ALA A C 1
ATOM 776 O O . ALA A 1 97 ? 11.623 -0.352 -2.809 1.00 87.75 97 ALA A O 1
ATOM 777 N N . SER A 1 98 ? 13.818 -0.215 -3.217 1.00 86.19 98 SER A N 1
ATOM 778 C CA . SER A 1 98 ? 14.233 -0.979 -2.026 1.00 86.19 98 SER A CA 1
ATOM 779 C C . SER A 1 98 ? 13.677 -0.415 -0.709 1.00 86.19 98 SER A C 1
ATOM 781 O O . SER A 1 98 ? 13.509 -1.137 0.272 1.00 86.19 98 SER A O 1
ATOM 783 N N . ASN A 1 99 ? 13.328 0.874 -0.696 1.00 88.75 99 ASN A N 1
ATOM 784 C CA . ASN A 1 99 ? 12.727 1.587 0.426 1.00 88.75 99 ASN A CA 1
ATOM 785 C C . ASN A 1 99 ? 11.211 1.839 0.276 1.00 88.75 99 ASN A C 1
ATOM 787 O O . ASN A 1 99 ? 10.664 2.619 1.058 1.00 88.75 99 ASN A O 1
ATOM 791 N N . ALA A 1 100 ? 10.518 1.203 -0.680 1.00 91.88 100 ALA A N 1
ATOM 792 C CA . ALA A 1 100 ? 9.097 1.442 -0.978 1.00 91.88 100 ALA A CA 1
ATOM 793 C C . ALA A 1 100 ? 8.191 1.390 0.265 1.00 91.88 100 ALA A C 1
ATOM 795 O O . ALA A 1 100 ? 7.258 2.179 0.380 1.00 91.88 100 ALA A O 1
ATOM 796 N N . PHE A 1 101 ? 8.515 0.517 1.224 1.00 94.44 101 PHE A N 1
ATOM 797 C CA . PHE A 1 101 ? 7.755 0.327 2.463 1.00 94.44 101 PHE A CA 1
ATOM 798 C C . PHE A 1 101 ? 8.500 0.762 3.734 1.00 94.44 101 PHE A C 1
ATOM 800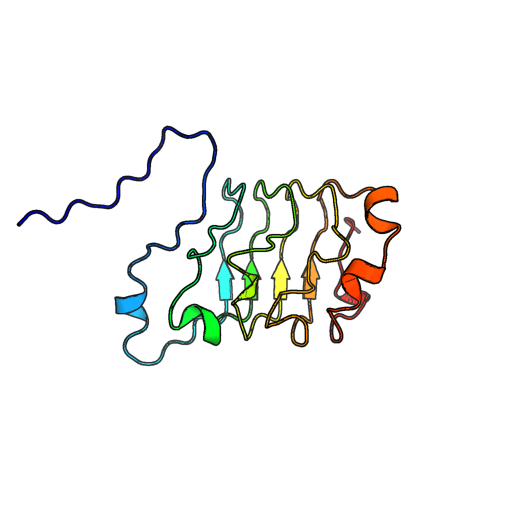 O O . PHE A 1 101 ? 7.981 0.611 4.839 1.00 94.44 101 PHE A O 1
ATOM 807 N N . ALA A 1 102 ? 9.719 1.299 3.621 1.00 93.06 102 ALA A N 1
ATOM 808 C CA . ALA A 1 102 ? 10.575 1.564 4.783 1.00 93.06 102 ALA A CA 1
ATOM 809 C C . ALA A 1 102 ? 9.971 2.593 5.757 1.00 93.06 102 ALA A C 1
ATOM 811 O O . ALA A 1 102 ? 10.124 2.459 6.977 1.00 93.06 102 ALA A O 1
ATOM 812 N N . ASN A 1 103 ? 9.248 3.576 5.213 1.00 95.00 103 ASN A N 1
ATOM 813 C CA . ASN A 1 103 ? 8.693 4.711 5.953 1.00 95.00 103 ASN A CA 1
ATOM 814 C C . ASN A 1 103 ? 7.213 4.545 6.328 1.00 95.00 103 ASN A C 1
ATOM 816 O O . ASN A 1 103 ? 6.629 5.470 6.880 1.00 95.00 103 ASN A O 1
ATOM 820 N N . TYR A 1 104 ? 6.593 3.400 6.035 1.00 96.81 104 TYR A N 1
ATOM 821 C CA . TYR A 1 104 ? 5.218 3.145 6.461 1.00 96.81 104 TYR A CA 1
ATOM 822 C C . TYR A 1 104 ? 5.176 2.947 7.982 1.00 96.81 104 TYR A C 1
ATOM 824 O O . TYR A 1 104 ? 5.818 2.029 8.494 1.00 96.81 104 TYR A O 1
ATOM 832 N N . GLU A 1 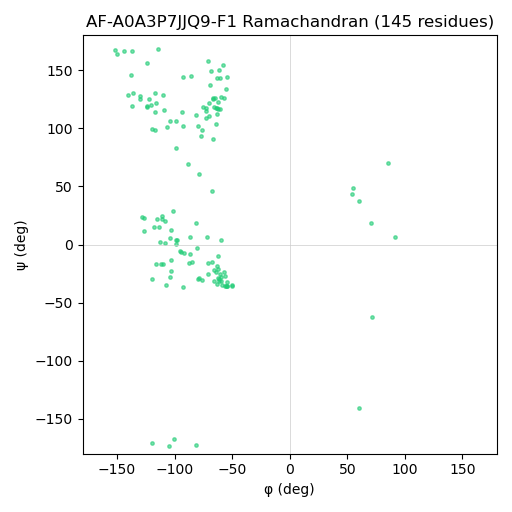105 ? 4.401 3.761 8.704 1.00 96.44 105 GLU A N 1
ATOM 833 C CA . GLU A 1 105 ? 4.144 3.575 10.145 1.00 96.44 105 GLU A CA 1
ATOM 834 C C . GLU A 1 105 ? 3.477 2.216 10.417 1.00 96.44 105 GLU A C 1
ATOM 836 O O . GLU A 1 105 ? 3.754 1.564 11.418 1.00 96.44 105 GLU A O 1
ATOM 841 N N . SER A 1 106 ? 2.673 1.735 9.468 1.00 96.25 106 SER A N 1
ATOM 842 C CA . SER A 1 106 ? 1.980 0.442 9.497 1.00 96.25 106 SER A CA 1
ATOM 843 C C . SER A 1 106 ? 2.789 -0.747 8.961 1.00 96.25 106 SER A C 1
ATOM 845 O O . SER A 1 106 ? 2.247 -1.848 8.850 1.00 96.25 106 SER A O 1
ATOM 847 N N . LYS A 1 107 ? 4.078 -0.592 8.623 1.00 95.81 107 LYS A N 1
ATOM 848 C CA . LYS A 1 107 ? 4.888 -1.680 8.027 1.00 95.81 107 LYS A CA 1
ATOM 849 C C . LYS A 1 107 ? 4.909 -2.967 8.862 1.00 95.81 107 LYS A C 1
ATOM 851 O O . LYS A 1 107 ? 4.852 -4.057 8.303 1.00 95.81 107 LYS A O 1
ATOM 856 N N . ASP A 1 108 ? 4.911 -2.841 10.188 1.00 95.00 108 ASP A N 1
ATOM 857 C CA . ASP A 1 108 ? 4.890 -3.973 11.120 1.00 95.00 108 ASP A CA 1
ATOM 858 C C . ASP A 1 108 ? 3.479 -4.564 11.325 1.00 95.00 108 ASP A C 1
ATOM 860 O O . ASP A 1 108 ? 3.332 -5.560 12.026 1.00 95.00 108 ASP A O 1
ATOM 864 N N . LEU A 1 109 ? 2.441 -3.978 10.716 1.00 95.56 109 LEU A N 1
ATOM 865 C CA . LEU A 1 109 ? 1.036 -4.397 10.824 1.00 95.56 109 LEU A CA 1
ATOM 866 C C . LEU A 1 109 ? 0.431 -4.873 9.497 1.00 95.56 109 LEU A C 1
ATOM 868 O O . LEU A 1 109 ? -0.609 -5.542 9.511 1.00 95.56 109 LEU A O 1
ATOM 872 N N . LEU A 1 110 ? 1.058 -4.548 8.364 1.00 95.88 110 LEU A N 1
ATOM 873 C CA . LEU A 1 110 ? 0.630 -4.994 7.041 1.00 95.88 110 LEU A CA 1
ATOM 874 C C . LEU A 1 110 ? 0.695 -6.523 6.941 1.00 95.88 110 LEU A C 1
ATOM 876 O O . LEU A 1 110 ? 1.760 -7.131 7.014 1.00 95.88 110 LEU A O 1
ATOM 880 N N . ILE A 1 111 ? -0.472 -7.135 6.740 1.00 95.25 111 ILE A N 1
ATOM 881 C CA . ILE A 1 111 ? -0.639 -8.585 6.583 1.00 95.25 111 ILE A CA 1
ATOM 882 C C . ILE A 1 111 ? -1.022 -8.985 5.161 1.00 95.25 111 ILE A C 1
ATOM 884 O O . ILE A 1 111 ? -0.918 -10.161 4.830 1.00 95.25 111 ILE A O 1
ATOM 888 N N . LYS A 1 112 ? -1.490 -8.040 4.333 1.00 95.69 112 LYS A N 1
ATOM 889 C CA . LYS A 1 112 ? -1.907 -8.302 2.953 1.00 95.69 112 LYS A CA 1
ATOM 890 C C . LYS A 1 112 ? -1.482 -7.174 2.025 1.00 95.69 112 LYS A C 1
ATOM 892 O O . LYS A 1 112 ? -1.804 -6.011 2.274 1.00 95.69 112 LYS A O 1
ATOM 897 N N . LEU A 1 113 ? -0.819 -7.545 0.934 1.00 96.06 113 LEU A N 1
ATOM 898 C CA . LEU A 1 113 ? -0.390 -6.639 -0.125 1.00 96.06 113 LEU A CA 1
ATOM 899 C C . LEU A 1 113 ? -0.681 -7.285 -1.477 1.00 96.06 113 LEU A C 1
ATOM 901 O O . LEU A 1 113 ? -0.176 -8.361 -1.792 1.00 96.06 113 LEU A O 1
ATOM 905 N N . SER A 1 114 ? -1.515 -6.638 -2.283 1.00 95.62 114 SER A N 1
ATOM 906 C CA . SER A 1 114 ? -1.871 -7.145 -3.611 1.00 95.62 114 SER A CA 1
ATOM 907 C C . SER A 1 114 ? -1.387 -6.192 -4.696 1.00 95.62 114 SER A C 1
ATOM 909 O O . SER A 1 114 ? -1.756 -5.025 -4.702 1.00 95.62 114 SER A O 1
ATOM 911 N N . LEU A 1 115 ? -0.552 -6.700 -5.596 1.00 95.06 115 LEU A N 1
ATOM 912 C CA . LEU A 1 115 ? 0.099 -6.002 -6.705 1.00 95.06 115 LEU A CA 1
ATOM 913 C C . LEU A 1 115 ? -0.155 -6.715 -8.047 1.00 95.06 115 LEU A C 1
ATOM 915 O O . LEU A 1 115 ? 0.472 -6.373 -9.048 1.00 95.06 115 LEU A O 1
ATOM 919 N N . ALA A 1 116 ? -1.076 -7.678 -8.107 1.00 94.81 116 ALA A N 1
ATOM 920 C CA . ALA A 1 116 ? -1.337 -8.450 -9.314 1.00 94.81 116 ALA A CA 1
ATOM 921 C C . ALA A 1 116 ? -1.857 -7.560 -10.453 1.00 94.81 116 ALA A C 1
ATOM 923 O O . ALA A 1 116 ? -2.618 -6.615 -10.242 1.00 94.81 116 ALA A O 1
ATOM 924 N N . GLY A 1 117 ? -1.454 -7.864 -11.687 1.00 94.25 117 GLY A N 1
ATOM 925 C CA . GLY A 1 117 ? -1.846 -7.075 -12.859 1.00 94.25 117 GLY A CA 1
ATOM 926 C C . GLY A 1 117 ? -1.200 -5.686 -12.933 1.00 94.25 117 GLY A C 1
ATOM 927 O O . GLY A 1 117 ? -1.716 -4.825 -13.637 1.00 94.25 117 GLY A O 1
ATOM 928 N N . ASN A 1 118 ? -0.105 -5.453 -12.202 1.00 95.12 118 ASN A N 1
ATOM 929 C CA . ASN A 1 118 ? 0.782 -4.310 -12.428 1.00 95.12 118 ASN A CA 1
ATOM 930 C C . ASN A 1 118 ? 1.766 -4.586 -13.580 1.00 95.12 118 ASN A C 1
ATOM 932 O O . ASN A 1 118 ? 1.675 -5.595 -14.274 1.00 95.12 118 ASN A O 1
ATOM 936 N N . ARG A 1 119 ? 2.724 -3.680 -13.790 1.00 93.69 119 ARG A N 1
ATOM 937 C CA . ARG A 1 119 ? 3.764 -3.759 -14.829 1.00 93.69 119 ARG A CA 1
ATOM 938 C C . ARG A 1 119 ? 5.107 -4.229 -14.260 1.00 93.69 119 ARG A C 1
ATOM 940 O O . ARG A 1 119 ? 6.161 -3.823 -14.745 1.00 93.69 119 ARG A O 1
ATOM 947 N N . LEU A 1 120 ? 5.064 -5.026 -13.193 1.00 89.88 120 LEU A N 1
ATOM 948 C CA . LEU A 1 120 ? 6.252 -5.578 -12.551 1.00 89.88 120 LEU A CA 1
ATOM 949 C C . LEU A 1 120 ? 6.899 -6.616 -13.469 1.00 89.88 120 LEU A C 1
ATOM 951 O O . LEU A 1 120 ? 6.215 -7.443 -14.068 1.00 89.88 120 LEU A O 1
ATOM 955 N N . THR A 1 121 ? 8.222 -6.566 -13.555 1.00 83.75 121 THR A N 1
ATOM 956 C CA . THR A 1 121 ? 9.043 -7.540 -14.283 1.00 83.75 121 THR A CA 1
ATOM 957 C C . THR A 1 121 ? 9.914 -8.310 -13.297 1.00 83.75 121 THR A C 1
ATOM 959 O O . THR A 1 121 ? 10.067 -7.882 -12.150 1.00 83.75 121 THR A O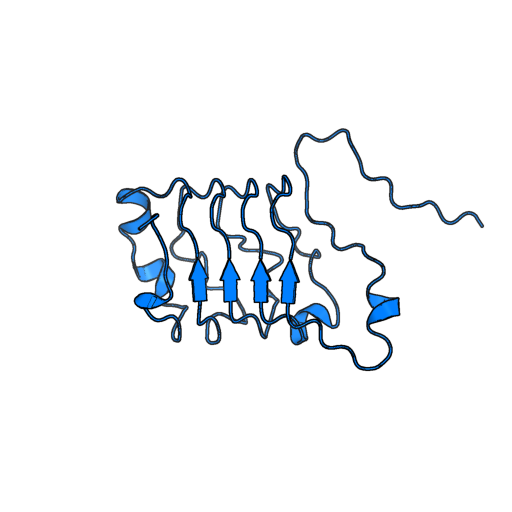 1
ATOM 962 N N . ASP A 1 122 ? 10.545 -9.399 -13.736 1.00 78.56 122 ASP A N 1
ATOM 963 C CA . ASP A 1 122 ? 11.517 -10.126 -12.907 1.00 78.56 122 ASP A CA 1
ATOM 964 C C . ASP A 1 122 ? 12.647 -9.206 -12.420 1.00 78.56 122 ASP A C 1
ATOM 966 O O . ASP A 1 122 ? 13.075 -9.297 -11.272 1.00 78.56 122 ASP A O 1
ATOM 970 N N . GLN A 1 123 ? 13.062 -8.239 -13.250 1.00 75.62 123 GLN A N 1
ATOM 971 C CA . GLN A 1 123 ? 14.048 -7.221 -12.882 1.00 75.62 123 GLN A CA 1
ATOM 972 C C . GLN A 1 123 ? 13.543 -6.279 -11.777 1.00 75.62 123 GLN A C 1
ATOM 974 O O . GLN A 1 123 ? 14.323 -5.820 -10.950 1.00 75.62 123 GLN A O 1
ATOM 979 N N . SER A 1 124 ? 12.237 -6.015 -11.714 1.00 72.44 124 SER A N 1
ATOM 980 C CA . SER A 1 124 ? 11.621 -5.223 -10.642 1.00 72.44 124 SER A CA 1
ATOM 981 C C . SER A 1 124 ? 11.587 -5.973 -9.301 1.00 72.44 124 SER A C 1
ATOM 983 O O . SER A 1 124 ? 11.357 -5.350 -8.266 1.00 72.44 124 SER A O 1
ATOM 985 N N . LEU A 1 125 ? 11.790 -7.297 -9.315 1.00 72.44 125 LEU A N 1
ATOM 986 C CA . LEU A 1 125 ? 11.748 -8.189 -8.151 1.00 72.44 125 LEU A CA 1
ATOM 987 C C . LEU A 1 125 ? 13.130 -8.712 -7.731 1.00 72.44 125 LEU A C 1
ATOM 989 O O . LEU A 1 125 ? 13.218 -9.476 -6.769 1.00 72.44 125 LEU A O 1
ATOM 993 N N . THR A 1 126 ? 14.212 -8.304 -8.406 1.00 67.00 126 THR A N 1
ATOM 994 C CA . THR A 1 126 ? 15.573 -8.768 -8.079 1.00 67.00 126 THR A CA 1
ATOM 995 C C . THR A 1 126 ? 15.995 -8.385 -6.667 1.00 67.00 126 THR A C 1
ATOM 997 O O . THR A 1 126 ? 16.761 -9.113 -6.039 1.00 67.00 126 THR A O 1
ATOM 1000 N N . ASP A 1 127 ? 15.478 -7.268 -6.148 1.00 72.06 127 ASP A N 1
ATOM 1001 C CA . ASP A 1 127 ? 15.691 -6.868 -4.764 1.00 72.06 127 ASP A CA 1
ATOM 1002 C C . ASP A 1 127 ? 14.493 -7.241 -3.885 1.00 72.06 127 ASP A C 1
ATOM 1004 O O . ASP A 1 127 ? 13.625 -6.429 -3.559 1.00 72.06 127 ASP A O 1
ATOM 1008 N N . THR A 1 128 ? 14.468 -8.498 -3.445 1.00 72.31 128 THR A N 1
ATOM 1009 C CA . THR A 1 128 ? 13.483 -8.971 -2.460 1.00 72.31 128 THR A CA 1
ATOM 1010 C C . THR A 1 128 ? 13.603 -8.254 -1.109 1.00 72.31 128 THR A C 1
ATOM 1012 O O . THR A 1 128 ? 12.705 -8.388 -0.269 1.00 72.31 128 THR A O 1
ATOM 1015 N N . ALA A 1 129 ? 14.656 -7.450 -0.880 1.00 83.12 129 ALA A N 1
ATOM 1016 C CA . ALA A 1 129 ? 14.781 -6.647 0.330 1.00 83.12 129 ALA A CA 1
ATOM 1017 C C . ALA A 1 129 ? 13.658 -5.616 0.470 1.00 83.12 129 ALA A C 1
ATOM 1019 O O . ALA A 1 129 ? 13.363 -5.225 1.601 1.00 83.12 129 ALA A O 1
ATOM 1020 N N . VAL A 1 130 ? 12.980 -5.250 -0.626 1.00 87.62 130 VAL A N 1
ATOM 1021 C CA . VAL A 1 130 ? 11.846 -4.317 -0.596 1.00 87.62 130 VAL A CA 1
ATOM 1022 C C . VAL A 1 130 ? 10.745 -4.742 0.379 1.00 87.62 130 VAL A C 1
ATOM 1024 O O . VAL A 1 130 ? 10.127 -3.891 1.015 1.00 87.62 130 VAL A O 1
ATOM 1027 N N . PHE A 1 131 ? 10.535 -6.048 0.570 1.00 90.56 131 PHE A N 1
ATOM 1028 C CA . PHE A 1 131 ? 9.512 -6.570 1.481 1.00 90.56 131 PHE A CA 1
ATOM 1029 C C . PHE A 1 131 ? 10.025 -6.826 2.906 1.00 90.56 131 PHE A C 1
ATOM 1031 O O . PHE A 1 131 ? 9.216 -7.091 3.790 1.00 90.56 131 PHE A O 1
ATOM 1038 N N . ARG A 1 132 ? 11.336 -6.705 3.183 1.00 90.12 132 ARG A N 1
ATOM 1039 C CA . ARG A 1 132 ? 11.903 -6.917 4.536 1.00 90.12 132 ARG A CA 1
ATOM 1040 C C . ARG A 1 132 ? 11.253 -6.071 5.638 1.00 90.12 132 ARG A C 1
ATOM 1042 O O . ARG A 1 132 ? 11.140 -6.583 6.751 1.00 90.12 132 ARG A O 1
ATOM 1049 N N . PRO A 1 133 ? 10.836 -4.811 5.394 1.00 91.81 133 PRO A N 1
ATOM 1050 C CA . PRO A 1 133 ? 10.127 -4.034 6.406 1.00 91.81 133 PRO A CA 1
ATOM 1051 C C . PRO A 1 133 ? 8.766 -4.627 6.805 1.00 91.81 133 PRO A C 1
ATOM 1053 O O . PRO A 1 133 ? 8.297 -4.350 7.904 1.00 91.81 133 PRO A O 1
ATOM 1056 N N . LEU A 1 134 ? 8.136 -5.435 5.945 1.00 92.81 134 LEU A N 1
ATOM 1057 C CA . LEU A 1 134 ? 6.778 -5.957 6.124 1.00 92.81 134 LEU A CA 1
ATOM 1058 C C . LEU A 1 134 ? 6.781 -7.278 6.908 1.00 92.81 134 LEU A C 1
ATOM 1060 O O . LEU A 1 134 ? 6.517 -8.349 6.365 1.00 92.81 134 LEU A O 1
ATOM 1064 N N . ARG A 1 135 ? 7.105 -7.214 8.203 1.00 91.00 135 ARG A N 1
ATOM 1065 C CA . ARG A 1 135 ? 7.411 -8.401 9.032 1.00 91.00 135 ARG A CA 1
ATOM 1066 C C . ARG A 1 135 ? 6.262 -9.397 9.199 1.00 91.00 135 ARG A C 1
ATOM 1068 O O . ARG A 1 135 ? 6.519 -10.578 9.417 1.00 91.00 135 ARG A O 1
ATOM 1075 N N . LEU A 1 136 ? 5.015 -8.931 9.136 1.00 92.44 136 LEU A N 1
ATOM 1076 C CA . LEU A 1 136 ? 3.825 -9.780 9.266 1.00 92.44 136 LEU A CA 1
ATOM 1077 C C . LEU A 1 136 ? 3.243 -10.227 7.920 1.00 92.44 136 LEU A C 1
ATOM 1079 O O . LEU A 1 136 ? 2.318 -11.045 7.904 1.00 92.44 136 LEU A O 1
ATOM 1083 N N . LEU A 1 137 ? 3.769 -9.725 6.799 1.00 90.75 137 LEU A N 1
ATOM 1084 C CA . LEU A 1 137 ? 3.289 -10.094 5.476 1.00 90.75 137 LEU A CA 1
ATOM 1085 C C . LEU A 1 137 ? 3.735 -11.521 5.156 1.00 90.75 137 LEU A C 1
ATOM 1087 O O . LEU A 1 137 ? 4.918 -11.824 5.015 1.00 90.75 137 LEU A O 1
ATOM 1091 N N . GLN A 1 138 ? 2.761 -12.412 5.025 1.00 84.69 138 GLN A N 1
ATOM 1092 C CA . GLN A 1 138 ? 3.016 -13.791 4.634 1.00 84.69 138 GLN A CA 1
ATOM 1093 C C . GLN A 1 138 ? 3.054 -13.892 3.111 1.00 84.69 138 GLN A C 1
ATOM 1095 O O . GLN A 1 138 ? 2.261 -13.251 2.430 1.00 84.69 138 GLN A O 1
ATOM 1100 N N . VAL A 1 139 ? 3.915 -14.759 2.569 1.00 82.38 139 VAL A N 1
ATOM 1101 C CA . VAL A 1 139 ? 4.066 -14.940 1.110 1.00 82.38 139 VAL A CA 1
ATOM 1102 C C . VAL A 1 139 ? 2.733 -15.269 0.423 1.00 82.38 139 VAL A C 1
ATOM 1104 O O . VAL A 1 139 ? 2.467 -14.774 -0.663 1.00 82.38 139 VAL A O 1
ATOM 1107 N N . ARG A 1 140 ? 1.845 -16.031 1.077 1.00 82.81 140 ARG A N 1
ATOM 1108 C CA . ARG A 1 140 ? 0.501 -16.352 0.555 1.00 82.81 140 ARG A CA 1
ATOM 1109 C C . ARG A 1 140 ? -0.442 -15.149 0.435 1.00 82.81 140 ARG A C 1
ATOM 1111 O O . ARG A 1 140 ? -1.421 -15.217 -0.294 1.00 82.81 140 ARG A O 1
ATOM 1118 N N . GLU A 1 141 ? -0.163 -14.085 1.181 1.00 86.56 141 GLU A N 1
ATOM 1119 C CA . GLU A 1 141 ? -0.920 -12.830 1.172 1.00 86.56 141 GLU A CA 1
ATOM 1120 C C . GLU A 1 141 ? -0.255 -11.755 0.299 1.00 86.56 141 GLU A C 1
ATOM 1122 O O . GLU A 1 141 ? -0.768 -10.635 0.196 1.00 86.56 141 GLU A O 1
ATOM 1127 N N . LEU A 1 142 ? 0.881 -12.092 -0.322 1.00 85.25 142 LEU A N 1
ATOM 1128 C CA . LEU A 1 142 ? 1.586 -11.280 -1.299 1.00 85.25 142 LEU A CA 1
ATOM 1129 C C . LEU A 1 142 ? 1.234 -11.772 -2.705 1.00 85.25 142 LEU A C 1
ATOM 1131 O O . LEU A 1 142 ? 1.705 -12.809 -3.164 1.00 85.25 142 LEU A O 1
ATOM 1135 N N . HIS A 1 143 ? 0.416 -11.000 -3.408 1.00 84.56 143 HIS A N 1
ATOM 1136 C CA . HIS A 1 143 ? -0.011 -11.338 -4.764 1.00 84.56 143 HIS A CA 1
ATOM 1137 C C . HIS A 1 143 ? 0.713 -10.428 -5.757 1.00 84.56 143 HIS A C 1
ATOM 1139 O O . HIS A 1 143 ? 0.332 -9.272 -5.896 1.00 84.56 143 HIS A O 1
ATOM 1145 N N . LEU A 1 144 ? 1.767 -10.912 -6.421 1.00 81.94 144 LEU A N 1
ATOM 1146 C CA . LEU A 1 144 ? 2.560 -10.109 -7.374 1.00 81.94 144 LEU A CA 1
ATOM 1147 C C . LEU A 1 144 ? 2.079 -10.240 -8.822 1.00 81.94 144 LEU A C 1
ATOM 1149 O O . LEU A 1 144 ? 2.080 -9.267 -9.570 1.00 81.94 144 LEU A O 1
ATOM 1153 N N . PHE A 1 145 ? 1.636 -11.435 -9.200 1.00 78.38 145 PHE A N 1
ATOM 1154 C CA . PHE A 1 145 ? 1.187 -11.772 -10.546 1.00 78.38 145 PHE A CA 1
ATOM 1155 C C . PHE A 1 145 ? -0.238 -12.325 -10.489 1.00 78.38 145 PHE A C 1
ATOM 1157 O O . PHE A 1 145 ? -0.682 -12.799 -9.440 1.00 78.38 145 PHE A O 1
ATOM 1164 N N . SER A 1 146 ? -0.978 -12.230 -11.595 1.00 68.31 146 SER A N 1
ATOM 1165 C CA . SER A 1 146 ? -2.247 -12.949 -11.721 1.00 68.31 146 SER A CA 1
ATOM 1166 C C . SER A 1 146 ? -1.955 -14.448 -11.707 1.00 68.31 146 SER A C 1
ATOM 1168 O O . SER A 1 146 ? -1.117 -14.902 -12.484 1.00 68.31 146 SER A O 1
ATOM 1170 N N . SER A 1 147 ? -2.615 -15.172 -10.803 1.00 53.88 147 SER A N 1
ATOM 1171 C CA . SER A 1 147 ? -2.654 -16.640 -10.764 1.00 53.88 147 SER A CA 1
ATOM 1172 C C . SER A 1 147 ? -3.283 -17.226 -12.018 1.00 53.88 147 SER A C 1
ATOM 1174 O O . SER A 1 147 ? -4.254 -16.591 -12.496 1.00 53.88 147 SER A O 1
#

InterPro 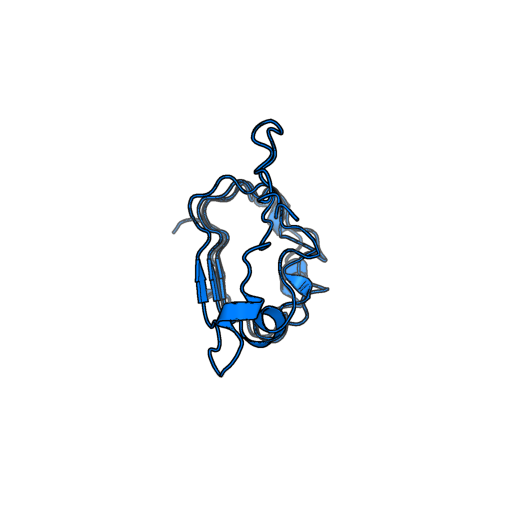domains:
  IPR001611 Leucine-rich repeat [PF13855] (35-93)
  IPR001611 Leucine-rich repeat [PS51450] (82-103)
  IPR003591 Leucine-rich repeat, typical subtype [SM00369] (31-53)
  IPR003591 Leucine-rich repeat, typical subtype [SM00369] (56-79)
  IPR003591 Leucine-rich repeat, typical subtype [SM00369] (80-10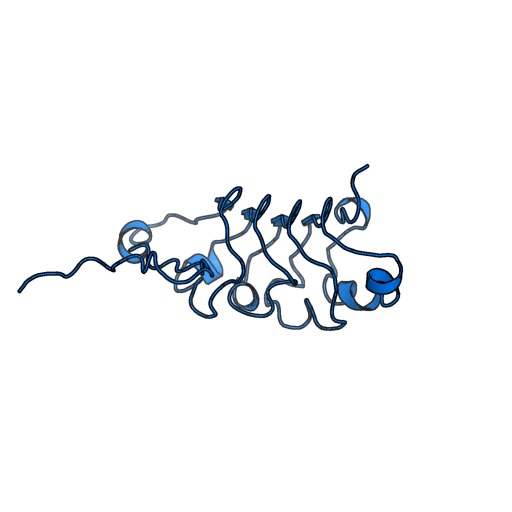3)
  IPR032675 Leucine-rich repeat domain superfamily [G3DSA:3.80.10.10] (3-146)
  IPR050328 Multifunctional Developmental and Immune Receptor [PTHR24373] (23-144)

pLDDT: mean 79.72, std 19.94, range [31.16, 97.5]

Sequence (147 aa):
MELTQPELDANSDTQFLEVSLNVKEYIVAGFTILRLVLNRNTLQSIDDQAFNGPLLDSLVELDLNDNNLGQIPQTGLTRLRNLRKLYLNRNRINTLASNAFANYESKDLLIKLSLAGNRLTDQSLTDTAVFRPLRLLQVRELHLFSS

Radius of gyration: 16.06 Å; Cα contacts (8 Å, |Δi|>4): 292; chains: 1; bounding box: 36×52×34 Å

Mean predicted aligned error: 8.97 Å